Protein 3ROF (pdb70)

InterPro domains:
  IPR017867 Protein-tyrosine phosphatase, low molecular weight [PR00719] (4-21)
  IPR017867 Protein-tyrosine phosphatase, low molecular weight [PR00719] (46-62)
  IPR017867 Protein-tyrosine phosphatase, low molecular weight [PR00719] (78-93)
  IPR017867 Protein-tyrosine phosphatase, low molecular weight [PR00719] (118-133)
  IPR023485 Phosphotyrosine protein phosphatase I [PF01451] (3-148)
  IPR023485 Phosphotyrosine protein phosphatase I [SM00226] (2-144)
  IPR036196 Phosphotyrosine protein phosphatase I superfamily [SSF52788] (1-145)
  IPR050438 Low Molecular Weight Phosphotyrosine Protein Phosphatase [PTHR11717] (3-147)

Foldseek 3Di:
DFDPAAFEEEEEEAAQAAQRLLLQQVLVVVCVVVVFDRYHYYYAHQHHDDWFAHHDPLSVVVCVVVVGDRPRRIYHHLALDDEGQEYEYAADVRVVSNCVSHVPHDHHYYHQCVQAPDPDRHDDDCVPVVPSVSSNVSSVRRNVSVVVCCCVVRRGDD/DDPPVPD

Solvent-accessible surface area: 8396 Å² total; per-residue (Å²): 143,122,100,166,23,91,9,42,0,0,2,0,2,3,8,2,36,4,4,0,5,0,0,14,1,10,0,94,37,95,6,142,88,81,104,10,134,30,12,116,7,34,3,35,0,0,16,9,221,101,99,37,79,72,8,54,105,10,0,47,127,17,0,90,147,69,130,16,71,40,128,72,19,86,2,72,40,0,66,67,120,22,54,21,62,7,0,0,0,0,22,79,36,0,17,64,9,0,110,68,18,12,107,112,34,180,19,69,45,40,34,1,8,116,22,18,149,63,107,85,74,48,0,73,23,1,92,150,76,111,84,11,109,20,4,24,72,14,2,87,37,0,9,50,77,1,0,55,78,0,25,170,72,19,76,4,126,76,53,113,74,138,68,24,116

Structure (mmCIF, N/CA/C/O backbone):
data_3ROF
#
_entry.id   3ROF
#
_cell.length_a   34.810
_cell.length_b   35.100
_cell.length_c   65.510
_cell.angle_alpha   90.000
_cell.angle_beta   91.050
_cell.angle_gamma   90.000
#
_symmetry.space_group_name_H-M   'P 1 21 1'
#
loop_
_entity.id
_entity.type
_entity.pdbx_description
1 polymer 'Low molecular weight protein-tyrosine-phosphatase ptpA'
2 polymer 'Expression tag cleaved from protein-tyrosine-phosphatase ptpA'
3 non-polymer 'PHOSPHATE ION'
4 water water
#
loop_
_atom_site.group_PDB
_atom_site.id
_atom_site.type_symbol
_atom_site.label_atom_id
_atom_site.label_alt_id
_atom_site.label_comp_id
_atom_site.label_asym_id
_atom_site.label_entity_id
_atom_site.label_seq_id
_atom_site.pdbx_PDB_ins_code
_atom_site.Cartn_x
_atom_site.Cartn_y
_atom_site.Cartn_z
_atom_site.occupancy
_atom_site.B_iso_or_equiv
_atom_site.auth_seq_id
_atom_site.auth_comp_id
_atom_site.auth_asym_id
_atom_site.auth_atom_id
_atom_site.pdbx_PDB_model_num
ATOM 1 N N . ALA A 1 1 ? 22.918 4.976 -6.206 1.00 28.15 -4 ALA A N 1
ATOM 2 C CA . ALA A 1 1 ? 21.620 5.712 -6.310 1.00 22.40 -4 ALA A CA 1
ATOM 3 C C . ALA A 1 1 ? 20.575 5.128 -5.369 1.00 19.24 -4 ALA A C 1
ATOM 4 O O . ALA A 1 1 ? 20.206 3.964 -5.477 1.00 27.95 -4 ALA A O 1
ATOM 13 N N . TYR A 1 2 ? 20.103 5.962 -4.459 1.00 16.67 -3 TYR A N 1
ATOM 14 C CA . TYR A 1 2 ? 19.136 5.557 -3.439 1.00 14.08 -3 TYR A CA 1
ATOM 15 C C . TYR A 1 2 ? 17.690 5.863 -3.884 1.00 12.25 -3 TYR A C 1
ATOM 16 O O . TYR A 1 2 ? 17.458 6.762 -4.693 1.00 13.25 -3 TYR A O 1
ATOM 34 N N . PHE A 1 3 ? 16.730 5.146 -3.303 1.00 12.30 -2 PHE A N 1
ATOM 35 C CA . PHE A 1 3 ? 15.323 5.517 -3.374 1.00 10.14 -2 PHE A CA 1
ATOM 36 C C . PHE A 1 3 ? 15.152 6.786 -2.548 1.00 10.74 -2 PHE A C 1
ATOM 37 O O . PHE A 1 3 ? 15.592 6.834 -1.410 1.00 15.54 -2 PHE A O 1
ATOM 54 N N . GLN A 1 4 ? 14.502 7.785 -3.120 1.00 12.01 -1 GLN A N 1
ATOM 55 C CA . GLN A 1 4 ? 14.404 9.077 -2.493 1.00 14.11 -1 GLN A CA 1
ATOM 56 C C . GLN A 1 4 ? 13.003 9.391 -2.001 1.00 12.13 -1 GLN A C 1
ATOM 57 O O . GLN A 1 4 ? 12.665 10.550 -1.876 1.00 20.98 -1 GLN A O 1
ATOM 71 N N . GLY A 1 5 ? 12.213 8.382 -1.694 1.00 15.80 0 GLY A N 1
ATOM 72 C CA . GLY A 1 5 ? 10.954 8.627 -1.039 1.00 13.16 0 GLY A CA 1
ATOM 73 C C . GLY A 1 5 ? 10.997 8.270 0.430 1.00 11.44 0 GLY A C 1
ATOM 74 O O . GLY A 1 5 ? 11.943 7.647 0.928 1.00 13.62 0 GLY A O 1
ATOM 78 N N A MET A 1 6 ? 9.936 8.614 1.106 0.51 8.02 1 MET A N 1
ATOM 79 N N B MET A 1 6 ? 9.962 8.684 1.150 0.49 10.68 1 MET A N 1
ATOM 80 C CA A MET A 1 6 ? 9.824 8.178 2.448 0.51 7.35 1 MET A CA 1
ATOM 81 C CA B MET A 1 6 ? 9.791 8.346 2.559 0.49 8.24 1 MET A CA 1
ATOM 82 C C A MET A 1 6 ? 9.218 6.807 2.495 0.51 8.93 1 MET A C 1
ATOM 83 C C B MET A 1 6 ? 9.079 7.001 2.680 0.49 9.09 1 MET A C 1
ATOM 84 O O A MET A 1 6 ? 8.476 6.377 1.585 0.51 7.80 1 MET A O 1
ATOM 85 O O B MET A 1 6 ? 8.071 6.793 1.985 0.49 9.33 1 MET A O 1
ATOM 112 N N . VAL A 1 7 ? 9.550 6.101 3.557 1.00 7.82 2 VAL A N 1
ATOM 113 C CA . VAL A 1 7 ? 8.834 4.894 3.851 1.00 7.79 2 VAL A CA 1
ATOM 114 C C . VAL A 1 7 ? 8.222 5.024 5.246 1.00 7.01 2 VAL A C 1
ATOM 115 O O . VAL A 1 7 ? 8.746 5.745 6.101 1.00 9.07 2 VAL A O 1
ATOM 128 N N . ASP A 1 8 ? 7.099 4.343 5.435 1.00 7.40 3 ASP A N 1
ATOM 129 C CA . ASP A 1 8 ? 6.364 4.423 6.667 1.00 7.80 3 ASP A CA 1
ATOM 130 C C . ASP A 1 8 ? 6.418 3.100 7.400 1.00 8.26 3 ASP A C 1
ATOM 131 O O . ASP A 1 8 ? 6.135 2.052 6.804 1.00 9.82 3 ASP A O 1
ATOM 140 N N . VAL A 1 9 ? 6.764 3.156 8.685 1.00 6.35 4 VAL A N 1
ATOM 141 C CA . VAL A 1 9 ? 6.714 1.989 9.556 1.00 6.67 4 VAL A CA 1
ATOM 142 C C . VAL A 1 9 ? 5.731 2.243 10.668 1.00 5.56 4 VAL A C 1
ATOM 143 O O . VAL A 1 9 ? 5.794 3.293 11.312 1.00 6.63 4 VAL A O 1
ATOM 156 N N . ALA A 1 10 ? 4.836 1.293 10.922 1.00 5.64 5 ALA A N 1
ATOM 157 C CA . ALA A 1 10 ? 3.887 1.393 12.045 1.00 5.15 5 ALA A CA 1
ATOM 158 C C . ALA A 1 10 ? 4.104 0.270 12.997 1.00 4.51 5 ALA A C 1
ATOM 159 O O . ALA A 1 10 ? 4.093 -0.887 12.597 1.00 6.48 5 ALA A O 1
ATOM 166 N N . PHE A 1 11 ? 4.245 0.600 14.271 1.00 4.33 6 PHE A N 1
ATOM 167 C CA . PHE A 1 11 ? 4.165 -0.393 15.340 1.00 3.71 6 PHE A CA 1
ATOM 168 C C . PHE A 1 11 ? 2.704 -0.550 15.715 1.00 3.93 6 PHE A C 1
ATOM 169 O O . PHE A 1 11 ? 1.974 0.440 15.839 1.00 4.77 6 PHE A O 1
ATOM 186 N N . VAL A 1 12 ? 2.294 -1.791 15.992 1.00 4.36 7 VAL A N 1
ATOM 187 C CA . VAL A 1 12 ? 0.872 -2.067 16.267 1.00 4.14 7 VAL A CA 1
ATOM 188 C C . VAL A 1 12 ? 0.747 -2.991 17.451 1.00 4.52 7 VAL A C 1
ATOM 189 O O . VAL A 1 12 ? 1.396 -4.048 17.533 1.00 5.11 7 VAL A O 1
ATOM 202 N N . CYS A 1 13 ? -0.072 -2.577 18.414 1.00 3.93 8 CYS A N 1
ATOM 203 C CA . CYS A 1 13 ? -0.384 -3.363 19.594 1.00 4.77 8 CYS A CA 1
ATOM 204 C C . CYS A 1 13 ? -1.903 -3.390 19.745 1.00 4.51 8 CYS A C 1
ATOM 205 O O . CYS A 1 13 ? -2.602 -3.211 18.765 1.00 4.87 8 CYS A O 1
ATOM 213 N N . LEU A 1 14 ? -2.409 -3.672 20.952 1.00 4.42 9 LEU A N 1
ATOM 214 C CA . LEU A 1 14 ? -3.864 -3.729 21.146 1.00 4.52 9 LEU A CA 1
ATOM 215 C C . LEU A 1 14 ? -4.422 -2.347 21.440 1.00 4.46 9 LEU A C 1
ATOM 216 O O . LEU A 1 14 ? -5.322 -1.844 20.754 1.00 5.20 9 LEU A O 1
ATOM 232 N N . GLY A 1 15 ? -3.890 -1.718 22.487 1.00 5.04 10 GLY A N 1
ATOM 233 C CA . GLY A 1 15 ? -4.438 -0.466 22.961 1.00 5.60 10 GLY A CA 1
ATOM 234 C C . GLY A 1 15 ? -3.843 0.804 22.372 1.00 4.97 10 GLY A C 1
ATOM 235 O O . GLY A 1 15 ? -4.416 1.889 22.508 1.00 5.51 10 GLY A O 1
ATOM 239 N N . ASN A 1 16 ? -2.663 0.677 21.760 1.00 4.71 11 ASN A N 1
ATOM 240 C CA . ASN A 1 16 ? -1.892 1.841 21.346 1.00 4.96 11 ASN A CA 1
ATOM 241 C C . ASN A 1 16 ? -1.697 2.819 22.526 1.00 4.03 11 ASN A C 1
ATOM 242 O O . ASN A 1 16 ? -1.717 4.027 22.317 1.00 5.05 11 ASN A O 1
ATOM 253 N N . ILE A 1 17 ? -1.461 2.262 23.716 1.00 3.98 12 ILE A N 1
ATOM 254 C CA . ILE A 1 17 ? -1.092 3.047 24.876 1.00 4.61 12 ILE A CA 1
ATOM 255 C C . ILE A 1 17 ? 0.198 2.586 25.529 1.00 4.15 12 ILE A C 1
ATOM 256 O O . ILE A 1 17 ? 0.858 3.420 26.153 1.00 4.55 12 ILE A O 1
ATOM 272 N N . CYS A 1 18 ? 0.567 1.311 25.409 1.00 3.81 13 CYS A N 1
ATOM 273 C CA . CYS A 1 18 ? 1.762 0.842 26.127 1.00 4.04 13 CYS A CA 1
ATOM 274 C C . CYS A 1 18 ? 2.869 0.511 25.139 1.00 4.22 13 CYS A C 1
ATOM 275 O O . CYS A 1 18 ? 3.884 1.243 25.053 1.00 4.79 13 CYS A O 1
ATOM 283 N N . ARG A 1 19 ? 2.744 -0.582 24.417 1.00 3.90 14 ARG A N 1
ATOM 284 C CA . ARG A 1 19 ? 3.870 -1.119 23.632 1.00 4.34 14 ARG A CA 1
ATOM 285 C C . ARG A 1 19 ? 4.197 -0.341 22.380 1.00 4.17 14 ARG A C 1
ATOM 286 O O . ARG A 1 19 ? 5.335 0.079 22.172 1.00 3.99 14 ARG A O 1
ATOM 307 N N .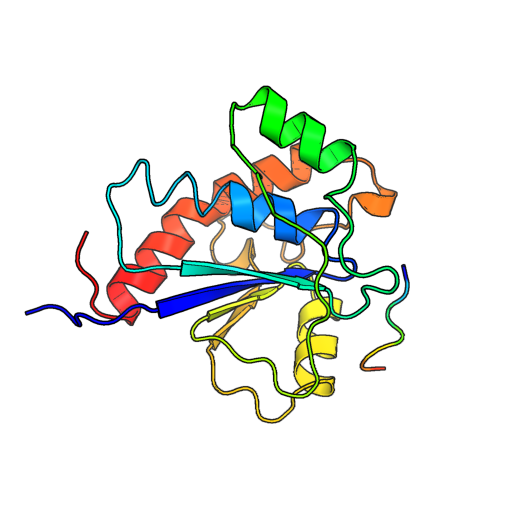 SER A 1 20 ? 3.217 -0.155 21.495 1.00 3.71 15 SER A N 1
ATOM 308 C CA . SER A 1 20 ? 3.544 0.496 20.240 1.00 3.77 15 SER A CA 1
ATOM 309 C C . SER A 1 20 ? 3.919 1.970 20.406 1.00 4.22 15 SER A C 1
ATOM 310 O O . SER A 1 20 ? 4.771 2.424 19.659 1.00 3.83 15 SER A O 1
ATOM 318 N N . PRO A 1 21 ? 3.353 2.741 21.363 1.00 4.01 16 PRO A N 1
ATOM 319 C CA . PRO A 1 21 ? 3.874 4.091 21.522 1.00 3.80 16 PRO A CA 1
ATOM 320 C C . PRO A 1 21 ? 5.327 4.068 21.993 1.00 4.01 16 PRO A C 1
ATOM 321 O O . PRO A 1 21 ? 6.138 4.908 21.595 1.00 4.39 16 PRO A O 1
ATOM 332 N N . MET A 1 22 ? 5.652 3.140 22.899 1.00 3.86 17 MET A N 1
ATOM 333 C CA . MET A 1 22 ? 7.016 3.080 23.361 1.00 4.39 17 MET A CA 1
ATOM 334 C C . MET A 1 22 ? 7.979 2.822 22.191 1.00 3.82 17 MET A C 1
ATOM 335 O O . MET A 1 22 ? 9.018 3.481 22.044 1.00 4.49 17 MET A O 1
ATOM 349 N N . ALA A 1 23 ? 7.633 1.828 21.368 1.00 3.76 18 ALA A N 1
ATOM 350 C CA . ALA A 1 23 ? 8.441 1.494 20.224 1.00 4.17 18 ALA A CA 1
ATOM 351 C C . ALA A 1 23 ? 8.549 2.666 19.233 1.00 3.95 18 ALA A C 1
ATOM 352 O O . ALA A 1 23 ? 9.611 2.942 18.703 1.00 4.20 18 ALA A O 1
ATOM 359 N N . GLU A 1 24 ? 7.406 3.336 18.968 1.00 3.75 19 GLU A N 1
ATOM 360 C CA . GLU A 1 24 ? 7.404 4.457 18.049 1.00 4.14 19 GLU A CA 1
ATOM 361 C C . GLU A 1 24 ? 8.381 5.513 18.515 1.00 4.57 19 GLU A C 1
ATOM 362 O O . GLU A 1 24 ? 9.171 6.041 17.726 1.00 4.19 19 GLU A O 1
ATOM 374 N N . ALA A 1 25 ? 8.293 5.895 19.796 1.00 4.17 20 ALA A N 1
ATOM 375 C CA . ALA A 1 25 ? 9.128 6.977 20.296 1.00 5.11 20 ALA A CA 1
ATOM 376 C C . ALA A 1 25 ? 10.617 6.596 20.253 1.00 4.44 20 ALA A C 1
ATOM 377 O O . ALA A 1 25 ? 11.463 7.407 19.890 1.00 4.96 20 ALA A O 1
ATOM 384 N N . ILE A 1 26 ? 10.932 5.372 20.668 1.00 4.57 21 ILE A N 1
ATOM 385 C CA . ILE A 1 26 ? 12.321 4.922 20.651 1.00 4.58 21 ILE A CA 1
ATOM 386 C C . ILE A 1 26 ? 12.854 4.926 19.209 1.00 4.45 21 ILE A C 1
ATOM 387 O O . ILE A 1 26 ? 13.941 5.389 18.935 1.00 4.78 21 ILE A O 1
ATOM 403 N N A MET A 1 27 ? 12.075 4.355 18.286 0.66 4.49 22 MET A N 1
ATOM 404 N N B MET A 1 27 ? 12.070 4.382 18.286 0.34 4.80 22 MET A N 1
ATOM 405 C CA A MET A 1 27 ? 12.465 4.273 16.888 0.66 4.64 22 MET A CA 1
ATOM 406 C CA B MET A 1 27 ? 12.543 4.293 16.925 0.34 5.26 22 MET A CA 1
ATOM 407 C C A MET A 1 27 ? 12.698 5.657 16.282 0.66 4.65 22 MET A C 1
ATOM 408 C C B MET A 1 27 ? 12.716 5.676 16.307 0.34 5.08 22 MET A C 1
ATOM 409 O O A MET A 1 27 ? 13.712 5.893 15.606 0.66 5.12 22 MET A O 1
ATOM 410 O O B MET A 1 27 ? 13.703 5.920 15.614 0.34 4.80 22 MET A O 1
ATOM 437 N N . ARG A 1 28 ? 11.759 6.583 16.553 1.00 4.50 23 ARG A N 1
ATOM 438 C CA . ARG A 1 28 ? 11.925 7.937 16.024 1.00 4.77 23 ARG A CA 1
ATOM 439 C C . ARG A 1 28 ? 13.221 8.571 16.522 1.00 4.93 23 ARG A C 1
ATOM 440 O O . ARG A 1 28 ? 13.974 9.182 15.743 1.00 6.03 23 ARG A O 1
ATOM 461 N N . GLN A 1 29 ? 13.503 8.448 17.814 1.00 5.53 24 GLN A N 1
ATOM 462 C CA . GLN A 1 29 ? 14.713 9.037 18.344 1.00 5.54 24 GLN A CA 1
ATOM 463 C C . GLN A 1 29 ? 15.952 8.340 17.792 1.00 5.40 24 GLN A C 1
ATOM 464 O O . GLN A 1 29 ? 16.958 8.990 17.528 1.00 6.36 24 GLN A O 1
ATOM 478 N N . ARG A 1 30 ? 15.888 7.014 17.637 1.00 5.31 25 ARG A N 1
ATOM 479 C CA . ARG A 1 30 ? 17.032 6.270 17.158 1.00 4.82 25 ARG A CA 1
ATOM 480 C C . ARG A 1 30 ? 17.367 6.710 15.724 1.00 4.92 25 ARG A C 1
ATOM 481 O O . ARG A 1 30 ? 18.561 6.851 15.394 1.00 5.81 25 ARG A O 1
ATOM 502 N N . LEU A 1 31 ? 16.348 6.855 14.886 1.00 4.99 26 LEU A N 1
ATOM 503 C CA . LEU A 1 31 ? 16.593 7.298 13.531 1.00 5.67 26 LEU A CA 1
ATOM 504 C C . LEU A 1 31 ? 17.235 8.679 13.511 1.00 6.25 26 LEU A C 1
ATOM 505 O O . LEU A 1 31 ? 18.141 8.954 12.723 1.00 8.00 26 LEU A O 1
ATOM 521 N N . LYS A 1 32 ? 16.771 9.572 14.383 1.00 6.78 27 LYS A N 1
ATOM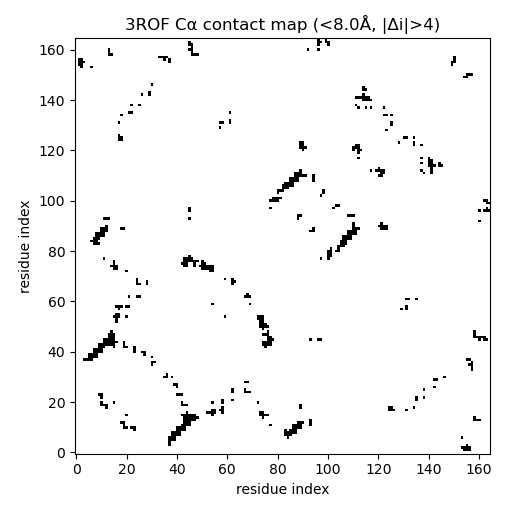 522 C CA A LYS A 1 32 ? 17.364 10.890 14.500 0.56 8.38 27 LYS A CA 1
ATOM 523 C CA B LYS A 1 32 ? 17.383 10.894 14.503 0.44 8.85 27 LYS A CA 1
ATOM 524 C C . LYS A 1 32 ? 18.847 10.781 14.878 1.00 7.32 27 LYS A C 1
ATOM 525 O O . LYS A 1 32 ? 19.725 11.403 14.269 1.00 9.28 27 LYS A O 1
ATOM 562 N N . ASP A 1 33 ? 19.130 9.972 15.884 1.00 7.07 28 ASP A N 1
ATOM 563 C CA . ASP A 1 33 ? 20.493 9.803 16.386 1.00 8.70 28 ASP A CA 1
ATOM 564 C C . ASP A 1 33 ? 21.426 9.140 15.359 1.00 7.76 28 ASP A C 1
ATOM 565 O O . ASP A 1 33 ? 22.642 9.387 15.389 1.00 9.37 28 ASP A O 1
ATOM 574 N N . ARG A 1 34 ? 20.870 8.309 14.483 1.00 7.64 29 ARG A N 1
ATOM 575 C CA . ARG A 1 34 ? 21.609 7.653 13.401 1.00 8.02 29 ARG A CA 1
ATOM 576 C C . ARG A 1 34 ? 21.601 8.467 12.124 1.00 9.53 29 ARG A C 1
ATOM 577 O O . ARG A 1 34 ? 22.171 8.055 11.112 1.00 13.08 29 ARG A O 1
ATOM 598 N N . ASN A 1 35 ? 21.020 9.652 12.137 1.00 8.96 30 ASN A N 1
ATOM 599 C CA A ASN A 1 35 ? 21.002 10.519 10.962 0.57 12.01 30 ASN A CA 1
ATOM 600 C CA B ASN A 1 35 ? 21.038 10.513 10.960 0.43 10.91 30 ASN A CA 1
ATOM 601 C C . ASN A 1 35 ? 20.356 9.867 9.752 1.00 10.60 30 ASN A C 1
ATOM 602 O O . ASN A 1 35 ? 20.805 10.043 8.617 1.00 14.83 30 ASN A O 1
ATOM 623 N N . ILE A 1 36 ? 19.269 9.143 10.007 1.00 9.30 31 ILE A N 1
ATOM 624 C CA . ILE A 1 36 ? 18.475 8.529 8.948 1.00 10.32 31 ILE A CA 1
ATOM 625 C C . ILE A 1 36 ? 17.163 9.288 8.817 1.00 9.73 31 ILE A C 1
ATOM 626 O O . ILE A 1 36 ? 16.444 9.435 9.814 1.00 11.78 31 ILE A O 1
ATOM 642 N N . HIS A 1 37 ? 16.878 9.796 7.607 1.00 11.22 32 HIS A N 1
ATOM 643 C CA . HIS A 1 37 ? 15.766 10.729 7.377 1.00 11.13 32 HIS A CA 1
ATOM 644 C C . HIS A 1 37 ? 14.532 10.277 6.585 1.00 11.32 32 HIS A C 1
ATOM 645 O O . HIS A 1 37 ? 13.551 11.001 6.520 1.00 15.51 32 HIS A O 1
ATOM 660 N N . ASP A 1 38 ? 14.594 9.129 5.950 1.00 10.52 33 ASP A N 1
ATOM 661 C CA . ASP A 1 38 ? 13.510 8.751 5.054 1.00 9.40 33 ASP A CA 1
ATOM 662 C C . ASP A 1 38 ? 12.621 7.683 5.619 1.00 7.78 33 ASP A C 1
ATOM 663 O O . ASP A 1 38 ? 11.930 7.021 4.853 1.00 9.72 33 ASP A O 1
ATOM 672 N N . ILE A 1 39 ? 12.647 7.490 6.935 1.00 7.87 34 ILE A N 1
ATOM 673 C CA . ILE A 1 39 ? 11.717 6.570 7.590 1.00 7.97 34 ILE A CA 1
ATOM 674 C C . ILE A 1 39 ? 10.833 7.362 8.553 1.00 7.07 34 ILE A C 1
ATOM 675 O O . ILE A 1 39 ? 11.335 8.005 9.485 1.00 8.04 34 ILE A O 1
ATOM 691 N N . LYS A 1 40 ? 9.524 7.305 8.318 1.00 6.80 35 LYS A N 1
ATOM 692 C CA . LYS A 1 40 ? 8.531 7.949 9.182 1.00 6.18 35 LYS A CA 1
ATOM 693 C C . LYS A 1 40 ? 7.849 6.899 10.037 1.00 5.53 35 LYS A C 1
ATOM 694 O O . LYS A 1 40 ? 7.522 5.827 9.528 1.00 6.64 35 LYS A O 1
ATOM 712 N N . VAL A 1 41 ? 7.729 7.160 11.337 1.00 5.56 36 VAL A N 1
ATOM 713 C CA . VAL A 1 41 ? 7.225 6.178 12.275 1.00 5.00 36 VAL A CA 1
ATOM 714 C C . VAL A 1 41 ? 5.812 6.534 12.718 1.00 5.52 36 VAL A C 1
ATOM 715 O O . VAL A 1 41 ? 5.478 7.727 12.894 1.00 6.24 36 VAL A O 1
ATOM 728 N N . HIS A 1 42 ? 5.006 5.488 12.902 1.00 4.81 37 HIS A N 1
ATOM 729 C CA . HIS A 1 42 ? 3.608 5.601 13.309 1.00 4.93 37 HIS A CA 1
ATOM 730 C C . HIS A 1 42 ? 3.301 4.527 14.336 1.00 4.49 37 HIS A C 1
ATOM 731 O O . HIS A 1 42 ? 4.063 3.567 14.488 1.00 4.76 37 HIS A O 1
ATOM 746 N N . SER A 1 43 ? 2.124 4.599 14.941 1.00 4.85 38 SER A N 1
ATOM 747 C CA . SER A 1 43 ? 1.632 3.495 15.736 1.00 4.99 38 SER A CA 1
ATOM 748 C C . SER A 1 43 ? 0.108 3.444 15.706 1.00 5.09 38 SER A C 1
ATOM 749 O O . SER A 1 43 ? -0.562 4.477 15.528 1.00 5.11 38 SER A O 1
ATOM 757 N N . ARG A 1 44 ? -0.409 2.229 15.922 1.00 4.37 39 ARG A N 1
ATOM 758 C CA . ARG A 1 44 ? -1.830 1.982 15.952 1.00 4.53 39 ARG A CA 1
ATOM 759 C C . ARG A 1 44 ? -2.106 0.915 16.995 1.00 4.17 39 ARG A C 1
ATOM 760 O O . ARG A 1 44 ? -1.234 0.102 17.325 1.00 4.81 39 ARG A O 1
ATOM 781 N N . GLY A 1 45 ? -3.382 0.865 17.398 1.00 4.39 40 GLY A N 1
ATOM 782 C CA . GLY A 1 45 ? -3.883 -0.174 18.265 1.00 5.64 40 GLY A CA 1
ATOM 783 C C . GLY A 1 45 ? -5.091 -0.830 17.604 1.00 5.00 40 GLY A C 1
ATOM 784 O O . GLY A 1 45 ? -5.981 -0.135 17.150 1.00 5.82 40 GLY A O 1
ATOM 788 N N . THR A 1 46 ? -5.088 -2.154 17.514 1.00 4.81 41 THR A N 1
ATOM 789 C CA . THR A 1 46 ? -6.222 -2.816 16.885 1.00 6.30 41 THR A CA 1
ATOM 790 C C . THR A 1 46 ? -7.520 -2.603 17.652 1.00 6.12 41 THR A C 1
ATOM 791 O O . THR A 1 46 ? -8.594 -2.670 17.068 1.00 7.56 41 THR A O 1
ATOM 802 N N . GLY A 1 47 ? -7.397 -2.414 18.964 1.00 5.76 42 GLY A N 1
ATOM 803 C CA . GLY A 1 47 ? -8.546 -2.320 19.845 1.00 6.34 42 GLY A CA 1
ATOM 804 C C . GLY A 1 47 ? -8.649 -1.052 20.634 1.00 6.63 42 GLY A C 1
ATOM 805 O O . GLY A 1 47 ? -9.370 -1.033 21.627 1.00 11.65 42 GLY A O 1
ATOM 809 N N . SER A 1 48 ? -8.036 0.026 20.223 1.00 6.76 43 SER A N 1
ATOM 810 C CA A SER A 1 48 ? -8.123 1.278 20.953 0.51 6.32 43 SER A CA 1
ATOM 811 C CA B SER A 1 48 ? -8.111 1.255 20.975 0.49 8.78 43 SER A CA 1
ATOM 812 C C . SER A 1 48 ? -9.556 1.768 20.981 1.00 9.00 43 SER A C 1
ATOM 813 O O . SER A 1 48 ? -10.155 1.962 19.937 1.00 11.78 43 SER A O 1
ATOM 828 N N . TRP A 1 49 ? -10.103 1.991 22.165 1.00 9.51 44 TRP A N 1
ATOM 829 C CA . TRP A 1 49 ? -11.453 2.522 22.282 1.00 8.00 44 TRP A CA 1
ATOM 830 C C . TRP A 1 49 ? -11.425 4.028 22.480 1.00 7.58 44 TRP A C 1
ATOM 831 O O . TRP A 1 49 ? -11.959 4.774 21.667 1.00 9.00 44 TRP A O 1
ATOM 852 N N . ASN A 1 50 ? -10.820 4.517 23.553 1.00 8.22 45 ASN A N 1
ATOM 853 C CA . ASN A 1 50 ? -10.694 5.954 23.741 1.00 8.69 45 ASN A CA 1
ATOM 854 C C . ASN A 1 50 ? -9.548 6.448 22.840 1.00 6.63 45 ASN A C 1
ATOM 855 O O . ASN A 1 50 ? -8.362 6.205 23.106 1.00 9.86 45 ASN A O 1
ATOM 866 N N . LEU A 1 51 ? -9.925 7.147 21.775 1.00 7.45 46 LEU A N 1
ATOM 867 C CA . LEU A 1 51 ? -8.961 7.603 20.803 1.00 7.11 46 LEU A CA 1
ATOM 868 C C . LEU A 1 51 ? -8.411 8.959 21.211 1.00 6.97 46 LEU A C 1
ATOM 869 O O . LEU A 1 51 ? -9.102 9.769 21.851 1.00 10.20 46 LEU A O 1
ATOM 885 N N . GLY A 1 52 ? -7.174 9.236 20.842 1.00 7.42 47 GLY A N 1
ATOM 886 C CA . GLY A 1 52 ? -6.606 10.536 21.095 1.00 8.26 47 GLY A CA 1
ATOM 887 C C . GLY A 1 52 ? -6.020 10.684 22.478 1.00 7.84 47 GLY A C 1
ATOM 888 O O . GLY A 1 52 ? -5.800 11.814 22.910 1.00 9.53 47 GLY A O 1
ATOM 892 N N . GLU A 1 53 ? -5.773 9.585 23.170 1.00 7.09 48 GLU A N 1
ATOM 893 C CA . GLU A 1 53 ? -5.222 9.584 24.526 1.00 7.39 48 GLU A CA 1
ATOM 894 C C . GLU A 1 53 ? -3.710 9.438 24.529 1.00 6.78 48 GLU A C 1
ATOM 895 O O . GLU A 1 53 ? -3.144 8.753 23.673 1.00 5.92 48 GLU A O 1
ATOM 907 N N . PRO A 1 54 ? -3.040 10.047 25.506 1.00 6.12 49 PRO A N 1
ATOM 908 C CA . PRO A 1 54 ? -1.587 9.897 25.598 1.00 6.00 49 PRO A CA 1
ATOM 909 C C . PRO A 1 54 ? -1.224 8.473 26.001 1.00 6.00 49 PRO A C 1
ATOM 910 O O . PRO A 1 54 ? -2.074 7.679 26.405 1.00 6.28 49 PRO A O 1
ATOM 921 N N . PRO A 1 55 ? 0.073 8.152 25.918 1.00 5.69 50 PRO A N 1
ATOM 922 C CA . PRO A 1 55 ? 0.490 6.808 26.319 1.00 5.50 50 PRO A CA 1
ATOM 923 C C . PRO A 1 55 ? 0.202 6.558 27.800 1.00 5.10 50 PRO A C 1
ATOM 924 O O . PRO A 1 55 ? 0.066 7.451 28.632 1.00 6.75 50 PRO A O 1
ATOM 935 N N . HIS A 1 56 ? 0.170 5.288 28.152 1.00 5.64 51 HIS A N 1
ATOM 936 C CA . HIS A 1 56 ? 0.068 4.827 29.530 1.00 5.63 51 HIS A CA 1
ATOM 937 C C . HIS A 1 56 ? 1.166 5.464 30.351 1.00 4.87 51 HIS A C 1
ATOM 938 O O . HIS A 1 56 ? 2.293 5.661 29.890 1.00 5.32 51 HIS A O 1
ATOM 953 N N . GLU A 1 57 ? 0.858 5.739 31.607 1.00 5.36 52 GLU A N 1
ATOM 954 C CA . GLU A 1 57 ? 1.836 6.242 32.558 1.00 5.81 52 GLU A CA 1
ATOM 955 C C . GLU A 1 57 ? 3.129 5.460 32.523 1.00 5.60 52 GLU A C 1
ATOM 956 O O . GLU A 1 57 ? 4.211 6.066 32.586 1.00 6.34 52 GLU A O 1
ATOM 968 N N . GLY A 1 58 ? 3.075 4.139 32.483 1.00 5.36 53 GLY A N 1
ATOM 969 C CA . GLY A 1 58 ? 4.314 3.357 32.497 1.00 5.84 53 GLY A CA 1
ATOM 970 C C . GLY A 1 58 ? 5.210 3.613 31.299 1.00 4.83 53 GLY A C 1
ATOM 971 O O . GLY A 1 58 ? 6.439 3.581 31.425 1.00 6.53 53 GLY A O 1
ATOM 975 N N . THR A 1 59 ? 4.599 3.831 30.123 1.00 4.91 54 THR A N 1
ATOM 976 C CA . THR A 1 59 ? 5.371 4.141 28.923 1.00 4.82 54 THR A CA 1
ATOM 977 C C . THR A 1 59 ? 5.910 5.558 29.010 1.00 5.74 54 THR A C 1
ATOM 978 O O . THR A 1 59 ? 7.079 5.799 28.713 1.00 5.48 54 THR A O 1
ATOM 989 N N . GLN A 1 60 ? 5.104 6.520 29.467 1.00 5.40 55 GLN A N 1
ATOM 990 C CA . GLN A 1 60 ? 5.619 7.874 29.628 1.00 5.83 55 GLN A CA 1
ATOM 991 C C . GLN A 1 60 ? 6.799 7.888 30.599 1.00 6.75 55 GLN A C 1
ATOM 992 O O . GLN A 1 60 ? 7.790 8.573 30.350 1.00 6.52 55 GLN A O 1
ATOM 1006 N N . LYS A 1 61 ? 6.705 7.134 31.698 1.00 6.13 56 LYS A N 1
ATOM 1007 C CA . LYS A 1 61 ? 7.775 7.154 32.667 1.00 7.18 56 LYS A CA 1
ATOM 1008 C C . LYS A 1 61 ? 9.076 6.602 32.080 1.00 8.27 56 LYS A C 1
ATOM 1009 O O . LYS A 1 61 ? 10.146 7.160 32.333 1.00 8.38 56 LYS A O 1
ATOM 1028 N N . ILE A 1 62 ? 9.006 5.496 31.341 1.00 7.14 57 ILE A N 1
ATOM 1029 C CA . ILE A 1 62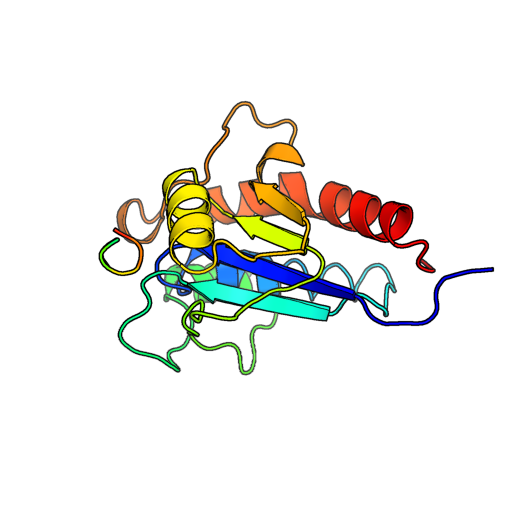 ? 10.208 4.909 30.730 1.00 8.34 57 ILE A CA 1
ATOM 1030 C C . ILE A 1 62 ? 10.794 5.856 29.724 1.00 6.84 57 ILE A C 1
ATOM 1031 O O . ILE A 1 62 ? 12.014 6.027 29.692 1.00 8.99 57 ILE A O 1
ATOM 1047 N N . LEU A 1 63 ? 9.950 6.460 28.891 1.00 6.70 58 LEU A N 1
ATOM 1048 C CA . LEU A 1 63 ? 10.474 7.374 27.901 1.00 7.42 58 LEU A CA 1
ATOM 1049 C C . LEU A 1 63 ? 11.097 8.612 28.560 1.00 9.27 58 LEU A C 1
ATOM 1050 O O . LEU A 1 63 ? 12.178 9.065 28.165 1.00 8.94 58 LEU A O 1
ATOM 1066 N N . ASN A 1 64 ? 10.437 9.152 29.574 1.00 7.89 59 ASN A N 1
ATOM 1067 C CA . ASN A 1 64 ? 10.996 10.311 30.280 1.00 7.95 59 ASN A CA 1
ATOM 1068 C C . ASN A 1 64 ? 12.345 9.960 30.918 1.00 10.64 59 ASN A C 1
ATOM 1069 O O . ASN A 1 64 ? 13.276 10.747 30.890 1.00 13.77 59 ASN A O 1
ATOM 1080 N N . LYS A 1 65 ? 12.451 8.767 31.493 1.00 9.68 60 LYS A N 1
ATOM 1081 C CA . LYS A 1 65 ? 13.646 8.340 32.224 1.00 11.90 60 LYS A CA 1
ATOM 1082 C C . LYS A 1 65 ? 14.840 8.336 31.289 1.00 11.17 60 LYS A C 1
ATOM 1083 O O . LYS A 1 65 ? 15.955 8.591 31.695 1.00 14.86 60 LYS A O 1
ATOM 1102 N N . HIS A 1 66 ? 14.583 8.003 30.021 1.00 10.87 61 HIS A N 1
ATOM 1103 C CA . HIS A 1 66 ? 15.638 7.875 29.004 1.00 12.66 61 HIS A CA 1
ATOM 1104 C C . HIS A 1 66 ? 15.700 9.075 28.039 1.00 13.44 61 HIS A C 1
ATOM 1105 O O . HIS A 1 66 ? 16.374 9.028 27.007 1.00 13.48 61 HIS A O 1
ATOM 1120 N N . ASN A 1 67 ? 14.990 10.146 28.389 1.00 11.93 62 ASN A N 1
ATOM 1121 C CA . ASN A 1 67 ? 15.003 11.367 27.601 1.00 11.57 62 ASN A CA 1
ATOM 1122 C C . ASN A 1 67 ? 14.603 11.137 26.143 1.00 12.39 62 ASN A C 1
ATOM 1123 O O . ASN A 1 67 ? 15.241 11.634 25.202 1.00 15.67 62 ASN A O 1
ATOM 1134 N N . ILE A 1 68 ? 13.502 10.420 25.973 1.00 9.37 63 ILE A N 1
ATOM 1135 C CA . ILE A 1 68 ? 12.970 10.118 24.652 1.00 8.64 63 ILE A CA 1
ATOM 1136 C C . ILE A 1 68 ? 11.649 10.892 24.511 1.00 8.08 63 ILE A C 1
ATOM 1137 O O . ILE A 1 68 ? 10.702 10.622 25.232 1.00 8.75 63 ILE A O 1
ATOM 1153 N N . PRO A 1 69 ? 11.551 11.839 23.575 1.00 8.48 64 PRO A N 1
ATOM 1154 C CA . PRO A 1 69 ? 10.298 12.596 23.442 1.00 8.83 64 PRO A CA 1
ATOM 1155 C C . PRO A 1 69 ? 9.153 11.814 22.828 1.00 8.33 64 PRO A C 1
ATOM 1156 O O . PRO A 1 69 ? 9.340 10.893 22.015 1.00 8.85 64 PRO A O 1
ATOM 1167 N N . PHE A 1 70 ? 7.948 12.148 23.268 1.00 7.28 65 PHE A N 1
ATOM 1168 C CA . PHE A 1 70 ? 6.733 11.566 22.713 1.00 6.45 65 PHE A CA 1
ATOM 1169 C C . PHE A 1 70 ? 5.658 12.638 22.475 1.00 8.42 65 PHE A C 1
ATOM 1170 O O . PHE A 1 70 ? 4.478 12.343 22.431 1.00 7.90 65 PHE A O 1
ATOM 1187 N N . ASP A 1 71 ? 6.092 13.888 22.248 1.00 10.20 66 ASP A N 1
ATOM 1188 C CA . ASP A 1 71 ? 5.179 15.010 22.018 1.00 10.48 66 ASP A CA 1
ATOM 1189 C C . ASP A 1 71 ? 4.186 14.701 20.923 1.00 12.83 66 ASP A C 1
ATOM 1190 O O . ASP A 1 71 ? 4.565 14.276 19.840 1.00 16.39 66 ASP A O 1
ATOM 1199 N N . GLY A 1 72 ? 2.899 14.897 21.219 1.00 12.82 67 GLY A N 1
ATOM 1200 C CA . GLY A 1 72 ? 1.862 14.771 20.217 1.00 14.62 67 GLY A CA 1
ATOM 1201 C C . GLY A 1 72 ? 1.406 13.342 19.964 1.00 13.03 67 GLY A C 1
ATOM 1202 O O . GLY A 1 72 ? 0.462 13.133 19.213 1.00 16.65 67 GLY A O 1
ATOM 1206 N N . MET A 1 73 ? 2.050 12.345 20.572 1.00 8.52 68 MET A N 1
ATOM 1207 C CA . MET A 1 73 ? 1.691 10.958 20.302 1.00 7.32 68 MET A CA 1
ATOM 1208 C C . MET A 1 73 ? 0.440 10.578 21.099 1.00 7.16 68 MET A C 1
ATOM 1209 O O . MET A 1 73 ? 0.407 10.695 22.315 1.00 7.80 68 MET A O 1
ATOM 1223 N N . ILE A 1 74 ? -0.564 10.121 20.363 1.00 6.05 69 ILE A N 1
ATOM 1224 C CA . ILE A 1 74 ? -1.868 9.803 20.935 1.00 7.08 69 ILE A CA 1
ATOM 1225 C C . ILE A 1 74 ? -2.425 8.518 20.312 1.00 5.34 69 ILE A C 1
ATOM 1226 O O . ILE A 1 74 ? -2.031 8.085 19.223 1.00 6.03 69 ILE A O 1
ATOM 1242 N N . SER A 1 75 ? -3.389 7.934 21.000 1.00 5.70 70 SER A N 1
ATOM 1243 C CA . SER A 1 75 ? -3.924 6.645 20.584 1.00 5.91 70 SER A CA 1
ATOM 1244 C C . SER A 1 75 ? -4.732 6.770 19.292 1.00 5.65 70 SER A C 1
ATOM 1245 O O . SER A 1 75 ? -5.512 7.689 19.108 1.00 6.51 70 SER A O 1
ATOM 1253 N N . GLU A 1 76 ? -4.479 5.802 18.408 1.00 5.70 71 GLU A N 1
ATOM 1254 C CA . GLU A 1 76 ? -5.096 5.735 17.086 1.00 5.76 71 GLU A CA 1
ATOM 1255 C C . GLU A 1 76 ? -5.473 4.304 16.752 1.00 4.70 71 GLU A C 1
ATOM 1256 O O . GLU A 1 76 ? -4.684 3.410 16.942 1.00 6.06 71 GLU A O 1
ATOM 1268 N N . LEU A 1 77 ? -6.684 4.126 16.266 1.00 6.13 72 LEU A N 1
ATOM 1269 C CA . LEU A 1 77 ? -7.203 2.819 15.891 1.00 6.29 72 LEU A CA 1
ATOM 1270 C C . LEU A 1 77 ? -6.565 2.347 14.606 1.00 5.60 72 LEU A C 1
ATOM 1271 O O . LEU A 1 77 ? -6.400 3.119 13.657 1.00 7.02 72 LEU A O 1
ATOM 1287 N N . PHE A 1 78 ? -6.241 1.053 14.544 1.00 5.62 73 PHE A N 1
ATOM 1288 C CA . PHE A 1 78 ? -5.890 0.409 13.295 1.00 5.66 73 PHE A CA 1
ATOM 1289 C C . PHE A 1 78 ? -7.158 0.290 12.451 1.00 6.96 73 PHE A C 1
ATOM 1290 O O . PHE A 1 78 ? -8.036 -0.514 12.772 1.00 8.12 73 PHE A O 1
ATOM 1307 N N . GLU A 1 79 ? -7.245 1.128 11.415 1.00 9.23 74 GLU A N 1
ATOM 1308 C CA . GLU A 1 79 ? -8.455 1.319 10.642 1.00 12.49 74 GLU A CA 1
ATOM 1309 C C . GLU A 1 79 ? -8.684 0.227 9.649 1.00 8.90 74 GLU A C 1
ATOM 1310 O O . GLU A 1 79 ? -7.768 -0.542 9.314 1.00 9.40 74 GLU A O 1
ATOM 1322 N N . ALA A 1 80 ? -9.915 0.161 9.143 1.00 10.25 75 ALA A N 1
ATOM 1323 C CA . ALA A 1 80 ? -10.296 -0.880 8.206 1.00 11.44 75 ALA A CA 1
ATOM 1324 C C . ALA A 1 80 ? -9.363 -0.884 6.974 1.00 13.64 75 ALA A C 1
ATOM 1325 O O . ALA A 1 80 ? -9.124 -1.935 6.366 1.00 18.26 75 ALA A O 1
ATOM 1332 N N . THR A 1 81 ? -8.846 0.285 6.595 1.00 11.62 76 THR A N 1
ATOM 1333 C CA . THR A 1 81 ? -8.025 0.424 5.406 1.00 14.94 76 THR A CA 1
ATOM 1334 C C . THR A 1 81 ? -6.587 0.822 5.723 1.00 13.43 76 THR A C 1
ATOM 1335 O O . THR A 1 81 ? -5.844 1.166 4.828 1.00 15.74 76 THR A O 1
ATOM 1346 N N . ASP A 1 82 ? -6.180 0.765 6.977 1.00 11.42 77 ASP A N 1
ATOM 1347 C CA . ASP A 1 82 ? -4.818 1.179 7.317 1.00 10.45 77 ASP A CA 1
ATOM 1348 C C . ASP A 1 82 ? -3.798 0.231 6.695 1.00 9.23 77 ASP A C 1
ATOM 1349 O O . ASP A 1 82 ? -3.970 -0.996 6.683 1.00 10.24 77 ASP A O 1
ATOM 1358 N N . ASP A 1 83 ? -2.698 0.818 6.245 1.00 10.84 78 ASP A N 1
ATOM 1359 C CA . ASP A 1 83 ? -1.605 0.083 5.621 1.00 11.00 78 ASP A CA 1
ATOM 1360 C C . ASP A 1 83 ? -0.370 0.985 5.655 1.00 9.97 78 ASP A C 1
ATOM 1361 O O . ASP A 1 83 ? -0.487 2.211 5.658 1.00 10.70 78 ASP A O 1
ATOM 1370 N N . PHE A 1 84 ? 0.798 0.368 5.691 1.00 10.15 79 PHE A N 1
ATOM 1371 C CA . PHE A 1 84 ? 2.060 1.049 5.806 1.00 8.71 79 PHE A CA 1
ATOM 1372 C C . PHE A 1 84 ? 3.081 0.178 5.076 1.00 10.22 79 PHE A C 1
ATOM 1373 O O . PHE A 1 84 ? 2.841 -1.008 4.846 1.00 14.97 79 PHE A O 1
ATOM 1390 N N . ASP A 1 85 ? 4.231 0.729 4.734 1.00 8.18 80 ASP A N 1
ATOM 1391 C CA . ASP A 1 85 ? 5.249 -0.087 4.082 1.00 8.09 80 ASP A CA 1
ATOM 1392 C C . ASP A 1 85 ? 5.702 -1.256 4.966 1.00 6.91 80 ASP A C 1
ATOM 1393 O O . ASP A 1 85 ? 5.934 -2.375 4.463 1.00 7.94 80 ASP A O 1
ATOM 1402 N N . TYR A 1 86 ? 5.845 -0.983 6.267 1.00 6.97 81 TYR A N 1
ATOM 1403 C CA . TYR A 1 86 ? 6.255 -1.985 7.237 1.00 6.28 81 TYR A CA 1
ATOM 1404 C C . TYR A 1 86 ? 5.329 -1.889 8.420 1.00 5.70 81 TYR A C 1
ATOM 1405 O O . TYR A 1 86 ? 5.078 -0.783 8.896 1.00 7.10 81 TYR A O 1
ATOM 1423 N N . ILE A 1 87 ? 4.806 -3.021 8.854 1.00 6.20 82 ILE A N 1
ATOM 1424 C CA . ILE A 1 87 ? 3.902 -3.094 10.018 1.00 6.44 82 ILE A CA 1
ATOM 1425 C C . ILE A 1 87 ? 4.559 -4.054 11.005 1.00 6.25 82 ILE A C 1
ATOM 1426 O O . ILE A 1 87 ? 4.836 -5.211 10.657 1.00 7.00 82 ILE A O 1
ATOM 1442 N N . VAL A 1 88 ? 4.802 -3.588 12.223 1.00 5.14 83 VAL A N 1
ATOM 1443 C CA . VAL A 1 88 ? 5.548 -4.348 13.193 1.00 5.64 83 VAL A CA 1
ATOM 1444 C C . VAL A 1 88 ? 4.642 -4.536 14.422 1.00 4.87 83 VAL A C 1
ATOM 1445 O O . VAL A 1 88 ? 4.423 -3.606 15.211 1.00 5.16 83 VAL A O 1
ATOM 1458 N N . ALA A 1 89 ? 4.127 -5.751 14.544 1.00 5.28 84 ALA A N 1
ATOM 1459 C CA . ALA A 1 89 ? 3.187 -6.141 15.581 1.00 5.44 84 ALA A CA 1
ATOM 1460 C C . ALA A 1 89 ? 3.935 -6.576 16.831 1.00 5.40 84 ALA A C 1
ATOM 1461 O O . ALA A 1 89 ? 5.052 -7.069 16.749 1.00 6.00 84 ALA A O 1
ATOM 1468 N N . MET A 1 90 ? 3.266 -6.482 17.992 1.00 5.34 85 MET A N 1
ATOM 1469 C CA . MET A 1 90 ? 3.893 -6.917 19.228 1.00 5.38 85 MET A CA 1
ATOM 1470 C C . MET A 1 90 ? 3.712 -8.392 19.552 1.00 5.89 85 MET A C 1
ATOM 1471 O O . MET A 1 90 ? 4.673 -9.026 20.020 1.00 6.68 85 MET A O 1
ATOM 1485 N N . ASP A 1 91 ? 2.519 -8.931 19.351 1.00 6.10 86 ASP A N 1
ATOM 1486 C CA . ASP A 1 91 ? 2.240 -10.299 19.711 1.00 7.24 86 ASP A CA 1
ATOM 1487 C C . ASP A 1 91 ? 1.342 -10.952 18.647 1.00 7.13 86 ASP A C 1
ATOM 1488 O O . ASP A 1 91 ? 0.941 -10.323 17.651 1.00 6.97 86 ASP A O 1
ATOM 1497 N N . GLN A 1 92 ? 1.114 -12.253 18.812 1.00 7.57 87 GLN A N 1
ATOM 1498 C CA . GLN A 1 92 ? 0.383 -13.001 17.809 1.00 9.63 87 GLN A CA 1
ATOM 1499 C C . GLN A 1 92 ? -1.033 -12.495 17.655 1.00 7.64 87 GLN A C 1
ATOM 1500 O O . GLN A 1 92 ? -1.570 -12.483 16.533 1.00 8.64 87 GLN A O 1
ATOM 1514 N N . SER A 1 93 ? -1.694 -12.118 18.755 1.00 8.11 88 SER A N 1
ATOM 1515 C CA . SER A 1 93 ? -3.061 -11.607 18.621 1.00 7.35 88 SER A CA 1
ATOM 1516 C C . SER A 1 93 ? -3.079 -10.356 17.766 1.00 6.15 88 SER A C 1
ATOM 1517 O O . SER A 1 93 ? -4.019 -10.133 17.015 1.00 6.74 88 SER A O 1
ATOM 1525 N N . ASN A 1 94 ? -2.044 -9.532 17.891 1.00 6.55 89 ASN A N 1
ATOM 1526 C CA . ASN A 1 94 ? -1.971 -8.355 17.061 1.00 5.99 89 ASN A CA 1
ATOM 1527 C C . ASN A 1 94 ? -1.865 -8.711 15.557 1.00 6.39 89 ASN A C 1
ATOM 1528 O O . ASN A 1 94 ? -2.579 -8.123 14.719 1.00 6.61 89 ASN A O 1
ATOM 1539 N N . VAL A 1 95 ? -0.997 -9.669 15.225 1.00 6.94 90 VAL A N 1
ATOM 1540 C CA . VAL A 1 95 ? -0.853 -10.152 13.844 1.00 7.04 90 VAL A CA 1
ATOM 1541 C C . VAL A 1 95 ? -2.214 -10.620 13.333 1.00 7.88 90 VAL A C 1
ATOM 1542 O O . VAL A 1 95 ? -2.685 -10.237 12.253 1.00 7.82 90 VAL A O 1
ATOM 1555 N N . ASP A 1 96 ? -2.855 -11.473 14.117 1.00 8.72 91 ASP A N 1
ATOM 1556 C CA . ASP A 1 96 ? -4.121 -12.066 13.683 1.00 9.11 91 ASP A CA 1
ATOM 1557 C C . ASP A 1 96 ? -5.158 -10.975 13.454 1.00 7.90 91 ASP A C 1
ATOM 1558 O O . ASP A 1 96 ? -5.933 -10.987 12.454 1.00 8.91 91 ASP A O 1
ATOM 1567 N N . ASN A 1 97 ? -5.272 -10.059 14.414 1.00 7.09 92 ASN A N 1
ATOM 1568 C CA . ASN A 1 97 ? -6.315 -9.039 14.333 1.00 7.39 92 ASN A CA 1
ATOM 1569 C C . ASN A 1 97 ? -6.038 -8.051 13.174 1.00 8.09 92 ASN A C 1
ATOM 1570 O O . ASN A 1 97 ? -6.970 -7.621 12.496 1.00 7.08 92 ASN A O 1
ATOM 1581 N N . ILE A 1 98 ? -4.777 -7.671 12.962 1.00 6.64 93 ILE A N 1
ATOM 1582 C CA . ILE A 1 98 ? -4.419 -6.837 11.812 1.00 7.53 93 ILE A CA 1
ATOM 1583 C C . ILE A 1 98 ? -4.935 -7.490 10.530 1.00 7.51 93 ILE A C 1
ATOM 1584 O O . ILE A 1 98 ? -5.520 -6.807 9.675 1.00 8.26 93 ILE A O 1
ATOM 1600 N N . LYS A 1 99 ? -4.657 -8.774 10.336 1.00 8.36 94 LYS A N 1
ATOM 1601 C CA . LYS A 1 99 ? -4.998 -9.427 9.082 1.00 8.97 94 LYS A CA 1
ATOM 1602 C C . LYS A 1 99 ? -6.503 -9.568 8.915 1.00 8.41 94 LYS A C 1
ATOM 1603 O O . LYS A 1 99 ? -7.006 -9.539 7.796 1.00 10.75 94 LYS A O 1
ATOM 1622 N N . SER A 1 100 ? -7.225 -9.712 10.019 1.00 9.41 95 SER A N 1
ATOM 1623 C CA . SER A 1 100 ? -8.695 -9.743 9.975 1.00 10.10 95 SER A CA 1
ATOM 1624 C C . SER A 1 100 ? -9.304 -8.375 9.664 1.00 8.97 95 SER A C 1
ATOM 1625 O O . SER A 1 100 ? -10.282 -8.266 8.929 1.00 11.16 95 SER A O 1
ATOM 1633 N N . ILE A 1 101 ? -8.725 -7.328 10.265 1.00 8.60 96 ILE A N 1
ATOM 1634 C CA . ILE A 1 101 ? -9.203 -5.957 10.064 1.00 9.09 96 ILE A CA 1
ATOM 1635 C C . ILE A 1 101 ? -8.954 -5.490 8.627 1.00 9.39 96 ILE A C 1
ATOM 1636 O O . ILE A 1 101 ? -9.838 -4.900 8.008 1.00 11.35 96 ILE A O 1
ATOM 1652 N N . ASN A 1 102 ? -7.749 -5.726 8.123 1.00 10.18 97 ASN A N 1
ATOM 1653 C CA . ASN A 1 102 ? -7.420 -5.386 6.747 1.00 9.95 97 ASN A CA 1
ATOM 1654 C C . ASN A 1 102 ? -6.802 -6.583 6.012 1.00 10.80 97 ASN A C 1
ATOM 1655 O O . ASN A 1 102 ? -5.582 -6.745 5.936 1.00 12.21 97 ASN A O 1
ATOM 1666 N N . PRO A 1 103 ? -7.663 -7.428 5.444 1.00 10.93 98 PRO A N 1
ATOM 1667 C CA . PRO A 1 103 ? -7.193 -8.587 4.677 1.00 12.07 98 PRO A CA 1
ATOM 1668 C C . PRO A 1 103 ? -6.511 -8.182 3.378 1.00 14.17 98 PRO A C 1
ATOM 1669 O O . PRO A 1 103 ? -5.904 -9.037 2.737 1.00 19.18 98 PRO A O 1
ATOM 1680 N N . ASN A 1 104 ? -6.593 -6.897 3.013 1.00 15.21 99 ASN A N 1
ATOM 1681 C CA . ASN A 1 104 ? -5.964 -6.389 1.802 1.00 12.64 99 ASN A CA 1
ATOM 1682 C C . ASN A 1 104 ? -4.623 -5.717 2.05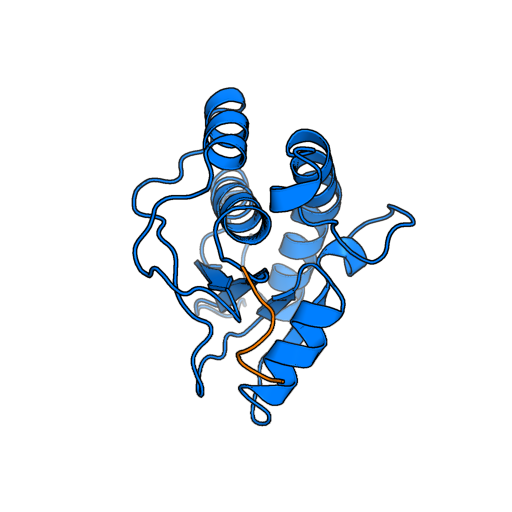5 1.00 16.30 99 ASN A C 1
ATOM 1683 O O . ASN A 1 104 ? -4.050 -5.119 1.163 1.00 17.65 99 ASN A O 1
ATOM 1694 N N . LEU A 1 105 ? -4.138 -5.816 3.283 1.00 14.15 100 LEU A N 1
ATOM 1695 C CA . LEU A 1 105 ? -2.842 -5.248 3.680 1.00 18.01 100 LEU A CA 1
ATOM 1696 C C . LEU A 1 105 ? -1.796 -5.576 2.631 1.00 14.33 100 LEU A C 1
ATOM 1697 O O . LEU A 1 105 ? -1.654 -6.744 2.278 1.00 17.82 100 LEU A O 1
ATOM 1713 N N . LYS A 1 106 ? -1.087 -4.564 2.139 1.00 13.56 101 LYS A N 1
ATOM 1714 C CA . LYS A 1 106 ? 0.007 -4.739 1.166 1.00 14.23 101 LYS A CA 1
ATOM 1715 C C . LYS A 1 106 ? 1.414 -4.607 1.738 1.00 14.10 101 LYS A C 1
ATOM 1716 O O . LYS A 1 106 ? 2.379 -5.135 1.173 1.00 17.07 101 LYS A O 1
ATOM 1735 N N . GLY A 1 107 ? 1.549 -3.884 2.838 1.00 11.14 102 GLY A N 1
ATOM 1736 C CA . GLY A 1 107 ? 2.845 -3.748 3.476 1.00 9.31 102 GLY A CA 1
ATOM 1737 C C . GLY A 1 107 ? 3.344 -5.054 4.048 1.00 11.13 102 GLY A C 1
ATOM 1738 O O . GLY A 1 107 ? 2.595 -6.023 4.157 1.00 14.60 102 GLY A O 1
ATOM 1742 N N . GLN A 1 108 ? 4.598 -5.055 4.471 1.00 8.04 103 GLN A N 1
ATOM 1743 C CA . GLN A 1 108 ? 5.245 -6.218 5.079 1.00 8.56 103 GLN A CA 1
ATOM 1744 C C . GLN A 1 108 ? 4.933 -6.239 6.569 1.00 8.35 103 GLN A C 1
ATOM 1745 O O . GLN A 1 108 ? 5.216 -5.284 7.278 1.00 9.15 103 GLN A O 1
ATOM 1759 N N . LEU A 1 109 ? 4.414 -7.366 7.021 1.00 8.75 104 LEU A N 1
ATOM 1760 C CA . LEU A 1 109 ? 3.979 -7.520 8.411 1.00 8.40 104 LEU A CA 1
ATOM 1761 C C . LEU A 1 109 ? 4.928 -8.464 9.144 1.00 7.99 104 LEU A C 1
ATOM 1762 O O . LEU A 1 109 ? 5.152 -9.597 8.714 1.00 10.78 104 LEU A O 1
ATOM 1778 N N . PHE A 1 110 ? 5.473 -7.992 10.261 1.00 6.91 105 PHE A N 1
ATOM 1779 C CA . PHE A 1 110 ? 6.436 -8.735 11.093 1.00 7.16 105 PHE A CA 1
ATOM 1780 C C . PHE A 1 110 ? 5.997 -8.614 12.537 1.00 6.61 105 PHE A C 1
ATOM 1781 O O . PHE A 1 110 ? 5.249 -7.706 12.875 1.00 8.12 105 PHE A O 1
ATOM 1798 N N . LYS A 1 111 ? 6.533 -9.476 13.405 1.00 6.66 106 LYS A N 1
ATOM 1799 C CA . LYS A 1 111 ? 6.559 -9.237 14.845 1.00 6.72 106 LYS A CA 1
ATOM 1800 C C . LYS A 1 111 ? 7.874 -8.570 15.208 1.00 6.31 106 LYS A C 1
ATOM 1801 O O . LYS A 1 111 ? 8.909 -8.875 14.644 1.00 6.29 106 LYS A O 1
ATOM 1820 N N . LEU A 1 112 ? 7.818 -7.668 16.192 1.00 5.28 107 LEU A N 1
ATOM 1821 C CA . LEU A 1 112 ? 8.987 -6.949 16.671 1.00 5.79 107 LEU A CA 1
ATOM 1822 C C . LEU A 1 112 ? 10.152 -7.883 16.928 1.00 5.16 107 LEU A C 1
ATOM 1823 O O . LEU A 1 112 ? 11.307 -7.588 16.537 1.00 5.54 107 LEU A O 1
ATOM 1839 N N . LEU A 1 113 ? 9.905 -8.984 17.638 1.00 5.34 108 LEU A N 1
ATOM 1840 C CA . LEU A 1 113 ? 11.010 -9.824 18.111 1.00 5.73 108 LEU A CA 1
ATOM 1841 C C . LEU A 1 113 ? 11.611 -10.713 17.019 1.00 6.53 108 LEU A C 1
ATOM 1842 O O . LEU A 1 113 ? 12.601 -11.405 17.280 1.00 7.07 108 LEU A O 1
ATOM 1858 N N . GLU A 1 114 ? 11.059 -10.663 15.808 1.00 5.75 109 GLU A N 1
ATOM 1859 C CA . GLU A 1 114 ? 11.743 -11.280 14.674 1.00 7.06 109 GLU A CA 1
ATOM 1860 C C . GLU A 1 114 ? 13.090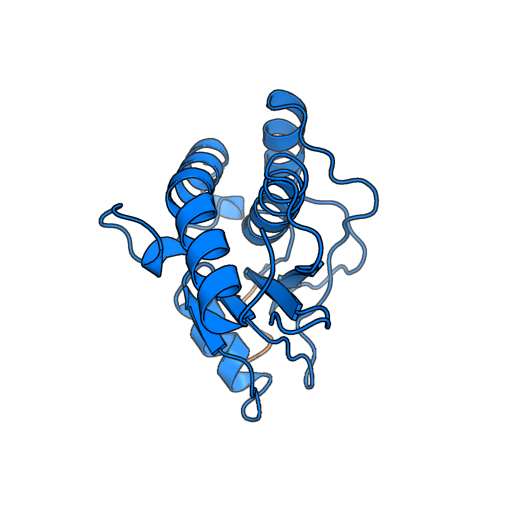 -10.590 14.393 1.00 6.85 109 GLU A C 1
ATOM 1861 O O . GLU A 1 114 ? 13.979 -11.204 13.792 1.00 10.03 109 GLU A O 1
ATOM 1873 N N . PHE A 1 115 ? 13.245 -9.366 14.889 1.00 6.64 110 PHE A N 1
ATOM 1874 C CA . PHE A 1 115 ? 14.463 -8.575 14.728 1.00 6.55 110 PHE A CA 1
ATOM 1875 C C . PHE A 1 115 ? 15.369 -8.659 15.960 1.00 7.03 110 PHE A C 1
ATOM 1876 O O . PHE A 1 115 ? 16.309 -7.889 16.063 1.00 8.36 110 PHE A O 1
ATOM 1893 N N . SER A 1 116 ? 15.107 -9.622 16.839 1.00 6.35 111 SER A N 1
ATOM 1894 C CA . SER A 1 116 ? 15.789 -9.739 18.096 1.00 7.41 111 SER A CA 1
ATOM 1895 C C . SER A 1 116 ? 16.382 -11.133 18.275 1.00 7.99 111 SER A C 1
ATOM 1896 O O . SER A 1 116 ? 15.803 -12.143 17.855 1.00 9.97 111 SER A O 1
ATOM 1904 N N . ASN A 1 117 ? 17.524 -11.168 18.959 1.00 8.12 112 ASN A N 1
ATOM 1905 C CA . ASN A 1 117 ? 18.107 -12.434 19.379 1.00 8.93 112 ASN A CA 1
ATOM 1906 C C . ASN A 1 117 ? 17.453 -13.012 20.632 1.00 12.48 112 ASN A C 1
ATOM 1907 O O . ASN A 1 117 ? 17.785 -14.144 21.021 1.00 15.49 112 ASN A O 1
ATOM 1918 N N . MET A 1 118 ? 16.565 -12.261 21.274 1.00 12.84 113 MET A N 1
ATOM 1919 C CA . MET A 1 118 ? 15.861 -12.820 22.415 1.00 14.64 113 MET A CA 1
ATOM 1920 C C . MET A 1 118 ? 15.052 -14.036 21.987 1.00 15.74 113 MET A C 1
ATOM 1921 O O . MET A 1 118 ? 14.568 -14.111 20.875 1.00 16.41 113 MET A O 1
ATOM 1935 N N . GLU A 1 119 ? 14.928 -15.011 22.884 1.00 17.30 114 GLU A N 1
ATOM 1936 C CA . GLU A 1 119 ? 14.222 -16.262 22.569 1.00 18.52 114 GLU A CA 1
ATOM 1937 C C . GLU A 1 119 ? 12.717 -16.057 22.412 1.00 17.88 114 GLU A C 1
ATOM 1938 O O . GLU A 1 119 ? 12.048 -16.784 21.670 1.00 20.62 114 GLU A O 1
ATOM 1944 N N . GLU A 1 120 ? 12.198 -15.034 23.084 1.00 20.06 115 GLU A N 1
ATOM 1945 C CA . GLU A 1 120 ? 10.781 -14.740 23.077 1.00 18.56 115 GLU A CA 1
ATOM 1946 C C . GLU A 1 120 ? 10.295 -14.387 21.669 1.00 16.29 115 GLU A C 1
ATOM 1947 O O . GLU A 1 120 ? 11.039 -13.785 20.891 1.00 15.52 115 GLU A O 1
ATOM 1959 N N . SER A 1 121 ? 9.048 -14.746 21.365 1.00 21.38 116 SER A N 1
ATOM 1960 C CA . SER A 1 121 ? 8.422 -14.396 20.081 1.00 18.91 116 SER A CA 1
ATOM 1961 C C . SER A 1 121 ? 7.508 -13.174 20.198 1.00 8.74 116 SER A C 1
ATOM 1962 O O . SER A 1 121 ? 7.363 -12.430 19.229 1.00 7.58 116 SER A O 1
ATOM 1970 N N . ASP A 1 122 ? 6.862 -13.026 21.352 1.00 9.93 117 ASP A N 1
ATOM 1971 C CA . ASP A 1 122 ? 5.828 -12.009 21.560 1.00 7.66 117 ASP A CA 1
ATOM 1972 C C . ASP A 1 122 ? 6.224 -11.096 22.724 1.00 6.48 117 ASP A C 1
ATOM 1973 O O . ASP A 1 122 ? 6.871 -11.522 23.694 1.00 7.27 117 ASP A O 1
ATOM 1982 N N . VAL A 1 123 ? 5.828 -9.828 22.609 1.00 5.96 118 VAL A N 1
ATOM 1983 C CA . VAL A 1 123 ? 6.040 -8.840 23.658 1.00 5.33 118 VAL A CA 1
ATOM 1984 C C . VAL A 1 123 ? 4.821 -8.869 24.571 1.00 6.12 118 VAL A C 1
ATOM 1985 O O . VAL A 1 123 ? 3.712 -8.535 24.128 1.00 7.02 118 VAL A O 1
ATOM 1998 N N . PRO A 1 124 ? 4.994 -9.277 25.839 1.00 6.37 119 PRO A N 1
ATOM 1999 C CA . PRO A 1 124 ? 3.832 -9.306 26.749 1.00 7.35 119 PRO A CA 1
ATOM 2000 C C . PRO A 1 124 ? 3.271 -7.931 27.005 1.00 6.06 119 PRO A C 1
ATOM 2001 O O . PRO A 1 124 ? 3.985 -6.958 26.991 1.00 6.84 119 PRO A O 1
ATOM 2012 N N . ASP A 1 125 ? 1.980 -7.862 27.247 1.00 7.22 120 ASP A N 1
ATOM 2013 C CA . ASP A 1 125 ? 1.295 -6.590 27.380 1.00 6.80 120 ASP A CA 1
ATOM 2014 C C . ASP A 1 125 ? 1.446 -6.022 28.789 1.00 6.13 120 ASP A C 1
ATOM 2015 O O . ASP A 1 125 ? 0.903 -6.587 29.764 1.00 6.41 120 ASP A O 1
ATOM 2024 N N . PRO A 1 126 ? 2.186 -4.918 28.949 1.00 5.74 121 PRO A N 1
ATOM 2025 C CA . PRO A 1 126 ? 2.414 -4.376 30.287 1.00 6.60 121 PRO A CA 1
ATOM 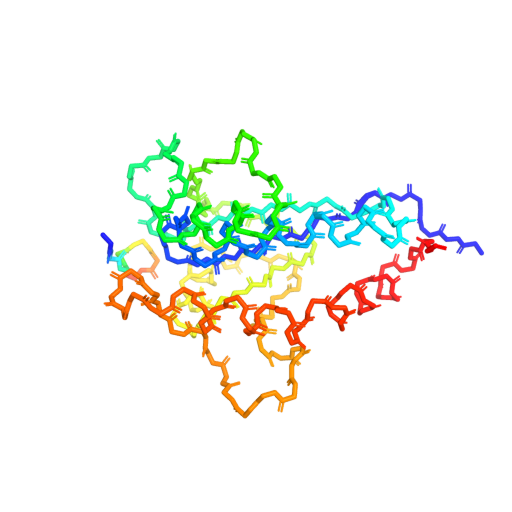2026 C C . PRO A 1 126 ? 1.209 -3.636 30.835 1.00 5.86 121 PRO A C 1
ATOM 2027 O O . PRO A 1 126 ? 1.238 -3.280 32.023 1.00 6.16 121 PRO A O 1
ATOM 2038 N N . TYR A 1 127 ? 0.135 -3.496 30.080 1.00 5.19 122 TYR A N 1
ATOM 2039 C CA . TYR A 1 127 ? -1.131 -3.045 30.653 1.00 6.07 122 TYR A CA 1
ATOM 2040 C C . TYR A 1 127 ? -1.475 -3.941 31.848 1.00 5.53 122 TYR A C 1
ATOM 2041 O O . TYR A 1 127 ? -2.042 -3.478 32.842 1.00 6.67 122 TYR A O 1
ATOM 2059 N N . TYR A 1 128 ? -1.168 -5.239 31.715 1.00 5.47 123 TYR A N 1
ATOM 2060 C CA . TYR A 1 128 ? -1.357 -6.197 32.779 1.00 5.84 123 TYR A CA 1
ATOM 2061 C C . TYR A 1 128 ? -0.102 -6.358 33.607 1.00 6.66 123 TYR A C 1
ATOM 2062 O O . TYR A 1 128 ? -0.152 -6.292 34.838 1.00 7.58 123 TYR A O 1
ATOM 2080 N N . THR A 1 129 ? 1.038 -6.636 32.984 1.00 6.35 124 THR A N 1
ATOM 2081 C CA . THR A 1 129 ? 2.198 -7.061 33.757 1.00 8.32 124 THR A CA 1
ATOM 2082 C C . THR A 1 129 ? 2.852 -5.920 34.523 1.00 6.29 124 THR A C 1
ATOM 2083 O O . THR A 1 129 ? 3.619 -6.173 35.452 1.00 8.05 124 THR A O 1
ATOM 2094 N N . ASN A 1 130 ? 2.645 -4.680 34.072 1.00 6.53 125 ASN A N 1
ATOM 2095 C CA . ASN A 1 130 ? 3.359 -3.517 34.571 1.00 6.73 125 ASN A CA 1
ATOM 2096 C C . ASN A 1 130 ? 4.869 -3.576 34.287 1.00 7.47 125 ASN A C 1
ATOM 2097 O O . ASN A 1 130 ? 5.613 -2.763 34.813 1.00 9.29 125 ASN A O 1
ATOM 2108 N N . ASN A 1 131 ? 5.308 -4.493 33.419 1.00 6.56 126 ASN A N 1
ATOM 2109 C CA . ASN A 1 131 ? 6.731 -4.655 33.159 1.00 7.86 126 ASN A CA 1
ATOM 2110 C C . ASN A 1 131 ? 7.182 -3.765 31.987 1.00 5.98 126 ASN A C 1
ATOM 2111 O O . ASN A 1 131 ? 7.608 -4.253 30.925 1.00 7.24 126 ASN A O 1
ATOM 2122 N N . PHE A 1 132 ? 7.116 -2.458 32.188 1.00 6.14 127 PHE A N 1
ATOM 2123 C CA . PHE A 1 132 ? 7.487 -1.541 31.130 1.00 5.44 127 PHE A CA 1
ATOM 2124 C C . PHE A 1 132 ? 8.971 -1.602 30.835 1.00 5.77 127 PHE A C 1
ATOM 2125 O O . PHE A 1 132 ? 9.363 -1.418 29.671 1.00 6.10 127 PHE A O 1
ATOM 2142 N N . GLU A 1 133 ? 9.797 -1.867 31.848 1.00 6.44 128 GLU A N 1
ATOM 2143 C CA . GLU A 1 133 ? 11.231 -2.011 31.609 1.00 7.04 128 GLU A CA 1
ATOM 2144 C C . GLU A 1 133 ? 11.539 -3.181 30.692 1.00 6.87 128 GLU A C 1
ATOM 2145 O O . GLU A 1 133 ? 12.412 -3.094 29.818 1.00 8.15 128 GLU A O 1
ATOM 2157 N N . GLY A 1 134 ? 10.820 -4.282 30.865 1.00 6.98 129 GLY A N 1
ATOM 2158 C CA . GLY A 1 134 ? 11.021 -5.428 30.007 1.00 8.08 129 GLY A CA 1
ATOM 2159 C C . GLY A 1 134 ? 10.674 -5.131 28.574 1.00 5.91 129 GLY A C 1
ATOM 2160 O O . GLY A 1 134 ? 11.340 -5.575 27.635 1.00 7.27 129 GLY A O 1
ATOM 2164 N N . VAL A 1 135 ? 9.607 -4.368 28.357 1.00 5.90 130 VAL A N 1
ATOM 2165 C CA . VAL A 1 135 ? 9.215 -3.960 27.008 1.00 5.83 130 VAL A CA 1
ATOM 2166 C C . VAL A 1 135 ? 10.289 -3.078 26.384 1.00 5.70 130 VAL A C 1
ATOM 2167 O O . VAL A 1 135 ? 10.678 -3.256 25.222 1.00 5.46 130 VAL A O 1
ATOM 2180 N N . TYR A 1 136 ? 10.767 -2.113 27.162 1.00 5.59 131 TYR A N 1
ATOM 2181 C CA . TYR A 1 136 ? 11.861 -1.244 26.720 1.00 5.78 131 TYR A CA 1
ATOM 2182 C C . TYR A 1 136 ? 13.048 -2.082 26.276 1.00 5.05 131 TYR A C 1
ATOM 2183 O O . TYR A 1 136 ? 13.603 -1.864 25.194 1.00 5.66 131 TYR A O 1
ATOM 2201 N N . ASP A 1 137 ? 13.468 -3.050 27.090 1.00 5.89 132 ASP A N 1
ATOM 2202 C CA . ASP A 1 137 ? 14.609 -3.880 26.753 1.00 5.74 132 ASP A CA 1
ATOM 2203 C C . ASP A 1 137 ? 14.344 -4.649 25.450 1.00 6.69 132 ASP A C 1
ATOM 2204 O O . ASP A 1 137 ? 15.239 -4.784 24.617 1.00 5.87 132 ASP A O 1
ATOM 2213 N N . MET A 1 138 ? 13.112 -5.136 25.262 1.00 5.97 133 MET A N 1
ATOM 2214 C CA . MET A 1 138 ? 12.766 -5.849 24.037 1.00 6.06 133 MET A CA 1
ATOM 2215 C C . MET A 1 138 ? 12.854 -4.939 22.827 1.00 5.02 133 MET A C 1
ATOM 2216 O O . MET A 1 138 ? 13.421 -5.323 21.782 1.00 5.38 133 MET A O 1
ATOM 2230 N N . VAL A 1 139 ? 12.331 -3.715 22.915 1.00 4.93 134 VAL A N 1
ATOM 2231 C CA . VAL A 1 139 ? 12.467 -2.795 21.788 1.00 5.80 134 VAL A CA 1
ATOM 2232 C C . VAL A 1 139 ? 13.931 -2.486 21.489 1.00 5.48 134 VAL A C 1
ATOM 2233 O O . VAL A 1 139 ? 14.350 -2.527 20.330 1.00 5.56 134 VAL A O 1
ATOM 2246 N N . LEU A 1 140 ? 14.734 -2.241 22.519 1.00 5.31 135 LEU A N 1
ATOM 2247 C CA . LEU A 1 140 ? 16.149 -1.962 22.274 1.00 5.57 135 LEU A CA 1
ATOM 2248 C C . LEU A 1 140 ? 16.836 -3.147 21.611 1.00 6.10 135 LEU A C 1
ATOM 2249 O O . LEU A 1 140 ? 17.757 -2.977 20.804 1.00 8.61 135 LEU A O 1
ATOM 2265 N N . SER A 1 141 ? 16.410 -4.375 21.898 1.00 6.10 136 SER A N 1
ATOM 2266 C CA . SER A 1 141 ? 17.059 -5.534 21.332 1.00 6.77 136 SER A CA 1
ATOM 2267 C C . SER A 1 141 ? 16.791 -5.661 19.831 1.00 5.73 136 SER A C 1
ATOM 2268 O O . SER A 1 141 ? 17.551 -6.312 19.121 1.00 6.09 136 SER A O 1
ATOM 2276 N N . SER A 1 142 ? 15.716 -5.035 19.378 1.00 5.39 137 SER A N 1
ATOM 2277 C CA . SER A 1 142 ? 15.273 -5.104 17.978 1.00 5.49 137 SER A CA 1
ATOM 2278 C C . SER A 1 142 ? 15.548 -3.870 17.138 1.00 5.03 137 SER A C 1
ATOM 2279 O O . SER A 1 142 ? 15.535 -3.976 15.914 1.00 5.11 137 SER A O 1
ATOM 2287 N N . CYS A 1 143 ? 15.759 -2.715 17.780 1.00 5.59 138 CYS A N 1
ATOM 2288 C CA . CYS A 1 143 ? 15.579 -1.459 17.086 1.00 4.92 138 CYS A CA 1
ATOM 2289 C C . CYS A 1 143 ? 16.600 -1.262 15.960 1.00 4.81 138 CYS A C 1
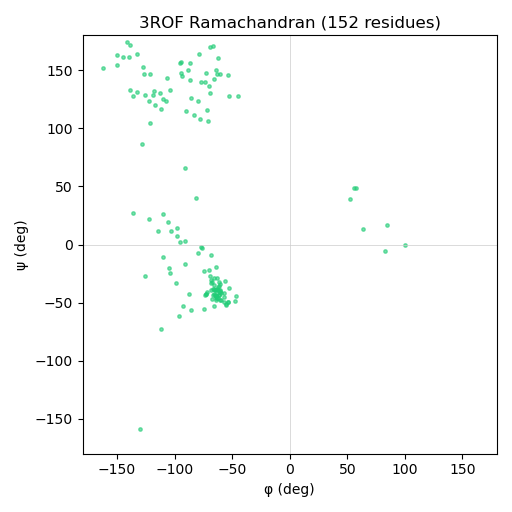ATOM 2290 O O . CYS A 1 143 ? 16.193 -0.960 14.831 1.00 5.24 138 CYS A O 1
ATOM 2298 N N . ASP A 1 144 ? 17.883 -1.397 16.253 1.00 5.06 139 ASP A N 1
ATOM 2299 C CA . ASP A 1 144 ? 18.859 -1.172 15.170 1.00 4.90 139 ASP A CA 1
ATOM 2300 C C . ASP A 1 144 ? 18.737 -2.232 14.075 1.00 4.84 139 ASP A C 1
ATOM 2301 O O . ASP A 1 144 ? 18.946 -1.909 12.901 1.00 5.38 139 ASP A O 1
ATOM 2310 N N . ASN A 1 145 ? 18.412 -3.481 14.402 1.00 5.15 140 ASN A N 1
ATOM 2311 C CA . ASN A 1 145 ? 18.248 -4.510 13.382 1.00 6.17 140 ASN A CA 1
ATOM 2312 C C . ASN A 1 145 ? 17.066 -4.200 12.473 1.00 5.32 140 ASN A C 1
ATOM 2313 O O . ASN A 1 145 ? 17.139 -4.400 11.249 1.00 5.36 140 ASN A O 1
ATOM 2324 N N . LEU A 1 146 ? 15.973 -3.696 13.041 1.00 4.47 141 LEU A N 1
ATOM 2325 C CA . LEU A 1 146 ? 14.823 -3.289 12.272 1.00 4.95 141 LEU A CA 1
ATOM 2326 C C . LEU A 1 146 ? 15.165 -2.116 11.331 1.00 5.20 141 LEU A C 1
ATOM 2327 O O . LEU A 1 146 ? 14.795 -2.103 10.155 1.00 5.20 141 LEU A O 1
ATOM 2343 N N . ILE A 1 147 ? 15.825 -1.108 11.880 1.00 4.36 142 ILE A N 1
ATOM 2344 C CA . ILE A 1 147 ? 16.263 0.003 11.052 1.00 5.06 142 ILE A CA 1
ATOM 2345 C C . ILE A 1 147 ? 17.115 -0.493 9.900 1.00 4.71 142 ILE A C 1
ATOM 2346 O O . ILE A 1 147 ? 16.925 -0.099 8.741 1.00 5.43 142 ILE A O 1
ATOM 2362 N N . ASP A 1 148 ? 18.133 -1.283 10.196 1.00 4.75 143 ASP A N 1
ATOM 2363 C CA . ASP A 1 148 ? 19.017 -1.770 9.143 1.00 5.90 143 ASP A CA 1
ATOM 2364 C C . ASP A 1 148 ? 18.230 -2.519 8.074 1.00 5.33 143 ASP A C 1
ATOM 2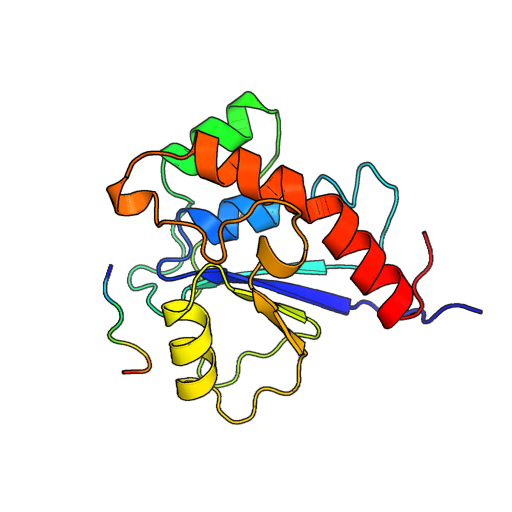365 O O . ASP A 1 148 ? 18.485 -2.331 6.871 1.00 6.22 143 ASP A O 1
ATOM 2374 N N . TYR A 1 149 ? 17.270 -3.342 8.506 1.00 5.29 144 TYR A N 1
ATOM 2375 C CA . TYR A 1 149 ? 16.496 -4.127 7.545 1.00 5.82 144 TYR A CA 1
ATOM 2376 C C . TYR A 1 149 ? 15.731 -3.194 6.617 1.00 5.30 144 TYR A C 1
ATOM 2377 O O . TYR A 1 149 ? 15.693 -3.411 5.402 1.00 6.56 144 TYR A O 1
ATOM 2395 N N . ILE A 1 150 ? 15.077 -2.187 7.168 1.00 5.95 145 ILE A N 1
ATOM 2396 C CA . ILE A 1 150 ? 14.297 -1.266 6.339 1.00 6.20 145 ILE A CA 1
ATOM 2397 C C . ILE A 1 150 ? 15.185 -0.431 5.403 1.00 6.79 145 ILE A C 1
ATOM 2398 O O . ILE A 1 150 ? 14.877 -0.278 4.205 1.00 6.86 145 ILE A O 1
ATOM 2414 N N . VAL A 1 151 ? 16.299 0.082 5.912 1.00 5.86 146 VAL A N 1
ATOM 2415 C CA . VAL A 1 151 ? 17.207 0.842 5.059 1.00 7.64 146 VAL A CA 1
ATOM 2416 C C . VAL A 1 151 ? 17.651 0.008 3.865 1.00 7.76 146 VAL A C 1
ATOM 2417 O O . VAL A 1 151 ? 17.688 0.520 2.737 1.00 8.83 146 VAL A O 1
ATOM 2430 N N . LYS A 1 152 ? 18.015 -1.243 4.083 1.00 7.04 147 LYS A N 1
ATOM 2431 C CA . LYS A 1 152 ? 18.466 -2.077 2.980 1.00 8.70 147 LYS A CA 1
ATOM 2432 C C . LYS A 1 152 ? 17.303 -2.496 2.077 1.00 8.74 147 LYS A C 1
ATOM 2433 O O . LYS A 1 152 ? 17.419 -2.476 0.843 1.00 10.12 147 LYS A O 1
ATOM 2452 N N . ASP A 1 153 ? 16.173 -2.867 2.662 1.00 6.99 148 ASP A N 1
ATOM 2453 C CA . ASP A 1 153 ? 15.036 -3.381 1.904 1.00 7.56 148 ASP A CA 1
ATOM 2454 C C . ASP A 1 153 ? 14.432 -2.305 0.983 1.00 7.83 148 ASP A C 1
ATOM 2455 O O . ASP A 1 153 ? 14.037 -2.599 -0.141 1.00 10.05 148 ASP A O 1
ATOM 2464 N N . ALA A 1 154 ? 14.391 -1.074 1.477 1.00 8.50 149 ALA A N 1
ATOM 2465 C CA . ALA A 1 154 ? 13.831 0.060 0.751 1.00 9.15 149 ALA A CA 1
ATOM 2466 C C . ALA A 1 154 ? 14.874 0.884 -0.014 1.00 9.68 149 ALA A C 1
ATOM 2467 O O . ALA A 1 154 ? 14.527 1.876 -0.658 1.00 11.68 149 ALA A O 1
ATOM 2474 N N . ASN A 1 155 ? 16.136 0.461 0.031 1.00 8.86 150 ASN A N 1
ATOM 2475 C CA . ASN A 1 155 ? 17.239 1.127 -0.696 1.00 12.41 150 ASN A CA 1
ATOM 2476 C C . ASN A 1 155 ? 17.379 2.599 -0.298 1.00 11.19 150 ASN A C 1
ATOM 2477 O O . ASN A 1 155 ? 17.507 3.484 -1.158 1.00 12.50 150 ASN A O 1
ATOM 2488 N N . LEU A 1 156 ? 17.392 2.847 1.006 1.00 10.14 151 LEU A N 1
ATOM 2489 C CA . LEU A 1 156 ? 17.499 4.196 1.546 1.00 10.25 151 LEU A CA 1
ATOM 2490 C C . LEU A 1 156 ? 18.937 4.613 1.905 1.00 12.63 151 LEU A C 1
ATOM 2491 O O . LEU A 1 156 ? 19.820 3.796 2.238 1.00 16.47 151 LEU A O 1
ATOM 2507 N N . LYS A 1 157 ? 19.139 5.919 1.909 1.00 14.88 152 LYS A N 1
ATOM 2508 C CA . LYS A 1 157 ? 20.408 6.475 2.371 1.00 20.45 152 LYS A CA 1
ATOM 2509 C C . LYS A 1 157 ? 20.557 6.501 3.914 1.00 20.20 152 LYS A C 1
ATOM 2510 O O . LYS A 1 157 ? 19.598 6.818 4.649 1.00 19.86 152 LYS A O 1
ATOM 2529 N N . GLY A 1 158 ? 21.748 6.188 4.404 1.00 17.23 153 GLY A N 1
ATOM 2530 C CA . GLY A 1 158 ? 22.045 6.312 5.818 1.00 17.02 153 GLY A CA 1
ATOM 2531 C C . GLY A 1 158 ? 23.036 7.432 6.089 1.00 21.13 153 GLY A C 1
ATOM 2532 O O . GLY A 1 158 ? 24.107 7.478 5.463 1.00 28.07 153 GLY A O 1
ATOM 2536 N N . HIS B 2 1 ? -9.930 -2.508 26.948 1.00 16.53 49 HIS B N 1
ATOM 2537 C CA . HIS B 2 1 ? -8.712 -3.197 26.543 1.00 11.80 49 HIS B CA 1
ATOM 2538 C C . HIS B 2 1 ? -8.981 -4.631 26.108 1.00 11.36 49 HIS B C 1
ATOM 2539 O O . HIS B 2 1 ? -8.451 -5.577 26.663 1.00 18.44 49 HIS B O 1
ATOM 2553 N N . HIS B 2 2 ? -9.774 -4.769 25.053 1.00 11.40 50 HIS B N 1
ATOM 2554 C CA . HIS B 2 2 ? -10.201 -6.073 24.573 1.00 10.62 50 HIS B CA 1
ATOM 2555 C C . HIS B 2 2 ? -9.909 -6.245 23.104 1.00 10.04 50 HIS B C 1
ATOM 2556 O O . HIS B 2 2 ? -9.884 -5.279 22.343 1.00 11.55 50 HIS B O 1
ATOM 2571 N N . HIS B 2 3 ? -9.718 -7.506 22.694 1.00 9.65 51 HIS B N 1
ATOM 2572 C CA . HIS B 2 3 ? -9.508 -7.875 21.293 1.00 9.52 51 HIS B CA 1
ATOM 2573 C C . HIS B 2 3 ? -10.786 -7.982 20.457 1.00 10.39 51 HIS B C 1
ATOM 2574 O O . HIS B 2 3 ? -10.896 -8.805 19.549 1.00 17.53 51 HIS B O 1
ATOM 2589 N N . HIS B 2 4 ? -11.720 -7.084 20.660 1.00 9.41 52 HIS B N 1
ATOM 2590 C CA . HIS B 2 4 ? -13.018 -7.204 19.999 1.00 10.01 52 HIS B CA 1
ATOM 2591 C C . HIS B 2 4 ? -12.951 -6.872 18.518 1.00 7.66 52 HIS B C 1
ATOM 2592 O O . HIS B 2 4 ? -13.539 -7.585 17.689 1.00 8.34 52 HIS B O 1
ATOM 2607 N N . HIS B 2 5 ? -12.234 -5.798 18.185 1.00 7.81 53 HIS B N 1
ATOM 2608 C CA . HIS B 2 5 ? -12.101 -5.359 16.804 1.00 6.60 53 HIS B CA 1
ATOM 2609 C C . HIS B 2 5 ? -11.206 -6.309 16.043 1.00 7.08 53 HIS B C 1
ATOM 2610 O O . HIS B 2 5 ? -10.017 -6.484 16.389 1.00 8.43 53 HIS B O 1
ATOM 2625 N N . GLY B 2 6 ? -11.766 -6.982 15.051 1.00 6.81 54 GLY B N 1
ATOM 2626 C CA . GLY B 2 6 ? -11.035 -7.977 14.308 1.00 10.52 54 GLY B CA 1
ATOM 2627 C C . GLY B 2 6 ? -11.307 -9.416 14.723 1.00 13.85 54 GLY B C 1
ATOM 2628 O O . GLY B 2 6 ? -10.731 -10.338 14.105 1.00 16.37 54 GLY B O 1
ATOM 2632 N N . SER B 2 7 ? -12.164 -9.640 15.722 1.00 12.71 55 SER B N 1
ATOM 2633 C CA . SER B 2 7 ? -12.548 -10.989 16.111 1.00 16.12 55 SER B CA 1
ATOM 2634 C C . SER B 2 7 ? -14.059 -11.177 16.025 1.00 15.44 55 SER B C 1
ATOM 2635 O O . SER B 2 7 ? -14.819 -10.235 15.805 1.00 21.44 55 SER B O 1
#

Sequence (165 aa):
AYFQGMMVDVAFVCLGNICRSPMAEAIMMRQRLKKDRNNIHDIKVHSRGTGSSWNLGEPPHEGTQKILNKHNIPFDGMISELFEATDDFDYIVAMDQSNVDNIKSINPNLKGQLFKLLEFSNMEESDVPDPYYTNNFEGVYDMVLSSCDNLIDYIVKDANLKGHHHHHGS

Organism: Staphylococcus aureus (NCBI:txid1280)

Secondary structure (DSSP, 8-state):
----S-EEEEEEESSSSSHHHHHHHHHHHHHHHTT--SEEEEEEETT--STTPPPPHHHHHHHHHTT---TT----B--TT---SEEEESSHHHHHHHHHH-TT--SEEEEGGGG--SS-SS---HHHH--HHHHHHHHHHHHHHHHHHHHHHTT---/--S-TT-

CATH classification: 3.40.50.2300

Nearest PDB structures (foldseek):
  3rof-assembly1_A  TM=1.006E+00  e=2.497E-35  Staphylococcus aureus
  4etm-assembly1_B  TM=9.480E-01  e=1.861E-17  Bacillus subtilis
  1u2p-assembly1_A  TM=8.730E-01  e=8.040E-13  Mycobacterium tuberculosis
  5z3m-assembly1_A  TM=8.705E-01  e=9.256E-12  Vibrio cholerae O395
  1zgg-assembly1_A  TM=8.117E-01  e=4.439E-09  Bacillus subtilis

Radius of gyration: 14.73 Å; Cα contacts (8 Å, |Δi|>4): 339; chains: 2; bounding box: 35×31×41 Å

GO terms:
  GO:0004725 protein tyrosine phosphatase activity (F, EXP)

B-factor: mean 13.83, std 10.66, range [2.18, 82.8]